Protein AF-A0A8T4NP16-F1 (afdb_monomer)

Radius of gyration: 12.48 Å; Cα contacts (8 Å, |Δi|>4): 163; chains: 1; bounding box: 33×26×33 Å

Foldseek 3Di:
DQDLVNLVVVVVVCQVVQFWKWWFFADPVVRDTDIWTWRFPDDDDQWTWTQTPVVRDTDIGRSVRTPDMDTDPDGDDDDPPDDPPVYPPPD

Sequence (91 aa):
MTSKADINILLKRAFKEKRKVKIRYYNPHNDESTVRVVDIYKIYNGVIVGFCHLREDERNFVIDRINSVAILEEKYSIPKGWSPESIILDK

Structure (mmCIF, N/CA/C/O backbone):
data_AF-A0A8T4NP16-F1
#
_entry.id   AF-A0A8T4NP16-F1
#
loop_
_atom_site.group_PDB
_atom_site.id
_atom_site.type_symbol
_atom_site.label_atom_id
_atom_site.label_alt_id
_atom_site.label_comp_id
_atom_site.label_asym_id
_atom_site.label_entity_id
_atom_site.label_seq_id
_atom_site.pdbx_PDB_ins_code
_atom_site.Cartn_x
_atom_site.Cartn_y
_atom_site.Cartn_z
_atom_site.occupancy
_atom_site.B_iso_or_equiv
_atom_site.auth_seq_id
_atom_site.auth_comp_id
_atom_site.auth_asym_id
_atom_site.auth_atom_id
_atom_site.pdbx_PDB_model_num
ATOM 1 N N . MET A 1 1 ? 15.488 -9.918 -1.621 1.00 53.50 1 MET A N 1
ATOM 2 C CA . MET A 1 1 ? 14.120 -9.655 -2.123 1.00 53.50 1 MET A CA 1
ATOM 3 C C . MET A 1 1 ? 13.155 -9.881 -0.973 1.00 53.50 1 MET A C 1
ATOM 5 O O . MET A 1 1 ? 13.286 -10.898 -0.309 1.00 53.50 1 MET A O 1
ATOM 9 N N . THR A 1 2 ? 12.248 -8.945 -0.699 1.00 66.75 2 THR A N 1
ATOM 10 C CA . THR A 1 2 ? 11.177 -9.134 0.296 1.00 66.75 2 THR A CA 1
ATOM 11 C C . THR A 1 2 ? 10.171 -10.138 -0.265 1.00 66.75 2 THR A C 1
ATOM 13 O O . THR A 1 2 ? 9.742 -9.978 -1.408 1.00 66.75 2 THR A O 1
ATOM 16 N N . SER A 1 3 ? 9.817 -11.188 0.478 1.00 85.56 3 SER A N 1
ATOM 17 C CA . SER A 1 3 ? 8.862 -12.183 -0.021 1.00 85.56 3 SER A CA 1
ATOM 18 C C . SER A 1 3 ? 7.439 -11.603 -0.088 1.00 85.56 3 SER A C 1
ATOM 20 O O . SER A 1 3 ? 7.120 -10.613 0.574 1.00 85.56 3 SER A O 1
ATOM 22 N N . LYS A 1 4 ? 6.536 -12.220 -0.863 1.00 84.25 4 LYS A N 1
ATOM 23 C CA . LYS A 1 4 ? 5.117 -11.802 -0.901 1.00 84.25 4 LYS A CA 1
ATOM 24 C C . LYS A 1 4 ? 4.424 -11.937 0.463 1.00 84.25 4 LYS A C 1
ATOM 26 O O . LYS A 1 4 ? 3.538 -11.138 0.780 1.00 84.25 4 LYS A O 1
ATOM 31 N N . ALA A 1 5 ? 4.846 -12.905 1.280 1.00 85.62 5 ALA A N 1
ATOM 32 C CA . ALA A 1 5 ? 4.377 -13.050 2.656 1.00 85.62 5 ALA A CA 1
ATOM 33 C C . ALA A 1 5 ? 4.807 -11.847 3.514 1.00 85.62 5 ALA A C 1
ATOM 35 O O . ALA A 1 5 ? 3.969 -11.235 4.179 1.00 85.62 5 ALA A O 1
ATOM 36 N N . ASP A 1 6 ? 6.073 -11.436 3.406 1.00 93.69 6 ASP A N 1
ATOM 37 C CA . ASP A 1 6 ? 6.602 -10.270 4.123 1.00 93.69 6 ASP A CA 1
ATOM 38 C C . ASP A 1 6 ? 5.895 -8.975 3.703 1.00 93.69 6 ASP A C 1
ATOM 40 O O . ASP A 1 6 ? 5.555 -8.149 4.551 1.00 93.69 6 ASP A O 1
ATOM 44 N N . ILE A 1 7 ? 5.605 -8.807 2.405 1.00 96.31 7 ILE A N 1
ATOM 45 C CA . ILE A 1 7 ? 4.855 -7.648 1.896 1.00 96.31 7 ILE A CA 1
ATOM 46 C C . ILE A 1 7 ? 3.484 -7.558 2.575 1.00 96.31 7 ILE A C 1
ATOM 48 O O . ILE A 1 7 ? 3.121 -6.500 3.086 1.00 96.31 7 ILE A O 1
ATOM 52 N N . ASN A 1 8 ? 2.736 -8.662 2.643 1.00 96.44 8 ASN A N 1
ATOM 53 C CA . ASN A 1 8 ? 1.427 -8.683 3.300 1.00 96.44 8 ASN A CA 1
ATOM 54 C C . ASN A 1 8 ? 1.509 -8.329 4.792 1.00 96.44 8 ASN A C 1
ATOM 56 O O . ASN A 1 8 ? 0.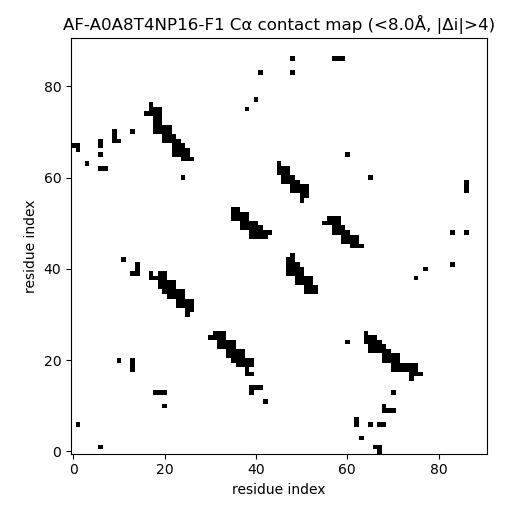662 -7.586 5.293 1.00 96.44 8 ASN A O 1
ATOM 60 N N . ILE A 1 9 ? 2.520 -8.837 5.501 1.00 97.38 9 ILE A N 1
ATOM 61 C CA . ILE A 1 9 ? 2.743 -8.529 6.920 1.00 97.38 9 ILE A CA 1
ATOM 62 C C . ILE A 1 9 ? 3.004 -7.029 7.105 1.00 97.38 9 ILE A C 1
ATOM 64 O O . ILE A 1 9 ? 2.366 -6.392 7.946 1.00 97.38 9 ILE A O 1
ATOM 68 N N . LEU A 1 10 ? 3.884 -6.446 6.288 1.00 98.25 10 LEU A N 1
ATOM 69 C CA . LEU A 1 10 ? 4.237 -5.026 6.359 1.00 98.25 10 LEU A CA 1
ATOM 70 C C . LEU A 1 10 ? 3.047 -4.114 6.040 1.00 98.25 10 LEU A C 1
ATOM 72 O O . LEU A 1 10 ? 2.822 -3.133 6.746 1.00 98.25 10 LEU A O 1
ATOM 76 N N . LEU A 1 11 ? 2.241 -4.459 5.036 1.00 98.25 11 LEU A N 1
ATOM 77 C CA . LEU A 1 11 ? 1.034 -3.709 4.678 1.00 98.25 11 LEU A CA 1
ATOM 78 C C . LEU A 1 11 ? -0.013 -3.736 5.796 1.00 98.25 11 LEU A C 1
ATOM 80 O O . LEU A 1 11 ? -0.548 -2.692 6.169 1.00 98.25 11 LEU A O 1
ATOM 84 N N . LYS A 1 12 ? -0.275 -4.915 6.377 1.00 97.94 12 LYS A N 1
ATOM 85 C CA . LYS A 1 12 ? -1.200 -5.059 7.514 1.00 97.94 12 LYS A CA 1
ATOM 86 C C . LYS A 1 12 ? -0.714 -4.279 8.734 1.00 97.94 12 LYS A C 1
ATOM 88 O O . LYS A 1 12 ? -1.520 -3.630 9.402 1.00 97.94 12 LYS A O 1
ATOM 93 N N . ARG A 1 13 ? 0.594 -4.305 9.006 1.00 98.44 13 ARG A N 1
ATOM 94 C CA . ARG A 1 13 ? 1.211 -3.522 10.082 1.00 98.44 13 ARG A CA 1
ATOM 95 C C . ARG A 1 13 ? 1.025 -2.023 9.854 1.00 98.44 13 ARG A C 1
ATOM 97 O O . ARG A 1 13 ? 0.509 -1.344 10.736 1.00 98.44 13 ARG A O 1
ATOM 104 N N . ALA A 1 14 ? 1.373 -1.522 8.670 1.00 98.56 14 ALA A N 1
ATOM 105 C CA . ALA A 1 14 ? 1.229 -0.109 8.335 1.00 98.56 14 ALA A CA 1
ATOM 106 C C . ALA A 1 14 ? -0.229 0.367 8.424 1.00 98.56 14 ALA A C 1
ATOM 108 O O . ALA A 1 14 ? -0.497 1.430 8.979 1.00 98.56 14 ALA A O 1
ATOM 109 N N . PHE A 1 15 ? -1.179 -0.456 7.967 1.00 98.31 15 PHE A N 1
ATOM 110 C CA . PHE A 1 15 ? -2.607 -0.167 8.082 1.00 98.31 15 PHE A CA 1
ATOM 111 C C . PHE A 1 15 ? -3.084 -0.073 9.538 1.00 98.31 15 PHE A C 1
ATOM 113 O O . PHE A 1 15 ? -3.828 0.850 9.885 1.00 98.31 15 PHE A O 1
ATOM 120 N N . LYS A 1 16 ? -2.647 -1.006 10.397 1.00 98.25 16 LYS A N 1
ATOM 121 C CA . LYS A 1 16 ? -2.970 -1.011 11.832 1.00 98.25 16 LYS A CA 1
ATOM 122 C C . LYS A 1 16 ? -2.385 0.210 12.544 1.00 98.25 16 LYS A C 1
ATOM 124 O O . LYS A 1 16 ? -3.058 0.815 13.369 1.00 98.25 16 LYS A O 1
ATOM 129 N N . GLU A 1 17 ? -1.149 0.574 12.215 1.00 98.31 17 GLU A N 1
ATOM 130 C CA . 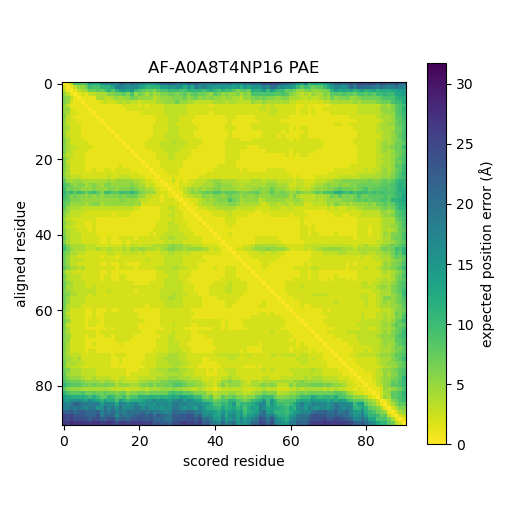GLU A 1 17 ? -0.424 1.691 12.835 1.00 98.31 17 GLU A CA 1
ATOM 131 C C . GLU A 1 17 ? -0.738 3.060 12.202 1.00 98.31 17 GLU A C 1
ATOM 133 O O . GLU A 1 17 ? -0.231 4.078 12.677 1.00 98.31 17 GLU A O 1
ATOM 138 N N . LYS A 1 18 ? -1.561 3.093 11.141 1.00 98.38 18 LYS A N 1
ATOM 139 C CA . LYS A 1 18 ? -1.875 4.288 10.338 1.00 98.38 18 LYS A CA 1
ATOM 140 C C . LYS A 1 18 ? -0.626 5.005 9.826 1.00 98.38 18 LYS A C 1
ATOM 142 O O . LYS A 1 18 ? -0.502 6.223 9.925 1.00 98.38 18 LYS A O 1
ATOM 147 N N . ARG A 1 19 ? 0.311 4.222 9.289 1.00 98.69 19 ARG A N 1
ATOM 148 C CA . ARG A 1 19 ? 1.599 4.674 8.750 1.00 98.69 19 ARG A CA 1
ATOM 149 C C . ARG A 1 19 ? 1.574 4.660 7.232 1.00 98.69 19 ARG A C 1
ATOM 151 O O . ARG A 1 19 ? 1.119 3.678 6.642 1.00 98.69 19 ARG A O 1
ATOM 158 N N . LYS A 1 20 ? 2.082 5.719 6.601 1.00 98.75 20 LYS A N 1
ATOM 159 C CA . LYS A 1 20 ? 2.204 5.767 5.140 1.00 98.75 20 LYS A CA 1
ATOM 160 C C . LYS A 1 20 ? 3.115 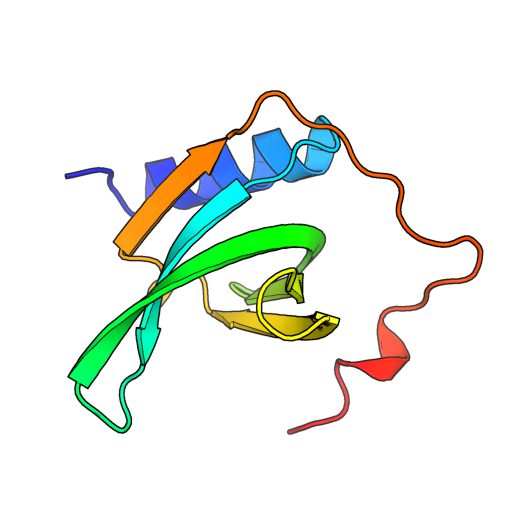4.642 4.660 1.00 98.75 20 LYS A C 1
ATOM 162 O O . LYS A 1 20 ? 4.081 4.279 5.337 1.00 98.75 20 LYS A O 1
ATOM 167 N N . VAL A 1 21 ? 2.838 4.103 3.478 1.00 98.62 21 VAL A N 1
ATOM 168 C CA . VAL A 1 21 ? 3.717 3.115 2.843 1.00 98.62 21 VAL A CA 1
ATOM 169 C C . VAL A 1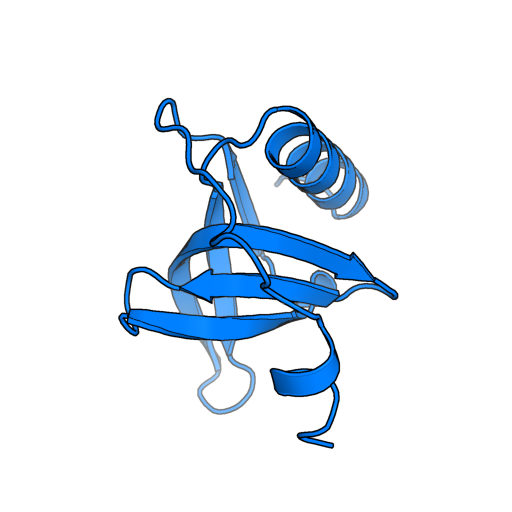 21 ? 4.286 3.647 1.544 1.00 98.62 21 VAL A C 1
ATOM 171 O O . VAL A 1 21 ? 3.568 4.211 0.723 1.00 98.62 21 VAL A O 1
ATOM 174 N N . LYS A 1 22 ? 5.580 3.418 1.330 1.00 98.62 22 LYS A N 1
ATOM 175 C CA . LYS A 1 22 ? 6.224 3.575 0.029 1.00 98.62 22 LYS A CA 1
ATOM 176 C C . LYS A 1 22 ? 6.263 2.219 -0.655 1.00 98.62 22 LYS A C 1
ATOM 178 O O . LYS A 1 22 ? 6.924 1.303 -0.169 1.00 98.62 22 LYS A O 1
ATOM 183 N N . ILE A 1 23 ? 5.572 2.091 -1.781 1.00 98.00 23 ILE A N 1
ATOM 184 C CA . ILE A 1 23 ? 5.527 0.859 -2.573 1.00 98.00 23 ILE A CA 1
ATOM 185 C C . ILE A 1 23 ? 6.200 1.057 -3.927 1.00 98.00 23 ILE A C 1
ATOM 187 O O . ILE A 1 23 ? 6.115 2.129 -4.529 1.00 98.00 23 ILE A O 1
ATOM 191 N N . ARG A 1 24 ? 6.849 0.002 -4.422 1.00 97.50 24 ARG A N 1
ATOM 192 C CA . ARG A 1 24 ? 7.216 -0.129 -5.836 1.00 97.50 24 ARG A CA 1
ATOM 193 C C . ARG A 1 24 ? 6.130 -0.955 -6.515 1.00 97.50 24 ARG A C 1
ATOM 195 O O . ARG A 1 24 ? 6.020 -2.145 -6.235 1.00 97.50 24 ARG A O 1
ATOM 202 N N . TYR A 1 25 ? 5.321 -0.316 -7.349 1.00 96.75 25 TYR A N 1
ATOM 203 C CA . TYR A 1 25 ? 4.130 -0.895 -7.962 1.00 96.75 25 TYR A CA 1
ATOM 204 C C . TYR A 1 25 ? 4.343 -1.129 -9.457 1.00 96.75 25 TYR A C 1
ATOM 206 O O . TYR A 1 25 ? 4.669 -0.191 -10.187 1.00 96.75 25 TYR A O 1
ATOM 214 N N . TYR A 1 26 ? 4.161 -2.374 -9.885 1.00 96.12 26 TYR A N 1
ATOM 215 C CA . TYR A 1 26 ? 4.281 -2.809 -11.270 1.00 96.12 26 TYR A CA 1
ATOM 216 C C . TYR A 1 26 ? 3.010 -2.494 -12.067 1.00 96.12 26 TYR A C 1
ATOM 218 O O . TYR A 1 26 ? 1.897 -2.826 -11.648 1.00 96.12 26 TYR A O 1
ATOM 226 N N . ASN A 1 27 ? 3.184 -1.868 -13.227 1.00 91.00 27 ASN A N 1
ATOM 227 C CA . ASN A 1 27 ? 2.140 -1.641 -14.208 1.00 91.00 27 ASN A CA 1
ATOM 228 C C . ASN A 1 27 ? 2.318 -2.618 -15.385 1.00 91.00 27 ASN A C 1
ATOM 230 O O . ASN A 1 27 ? 3.279 -2.483 -16.139 1.00 91.00 27 ASN A O 1
ATOM 234 N N . PRO A 1 28 ? 1.386 -3.565 -15.589 1.00 88.81 28 PRO A N 1
ATOM 235 C CA . PRO A 1 28 ? 1.501 -4.544 -16.666 1.00 88.81 28 PRO A CA 1
ATOM 236 C C . PRO A 1 28 ? 1.310 -3.942 -18.065 1.00 88.81 28 PRO A C 1
ATOM 238 O O . PRO A 1 28 ? 1.720 -4.555 -19.040 1.00 88.81 28 PRO A O 1
ATOM 241 N N . HIS A 1 29 ? 0.689 -2.763 -18.192 1.00 89.50 29 HIS A N 1
ATOM 242 C CA . HIS A 1 29 ? 0.408 -2.177 -19.509 1.00 89.50 29 HIS A CA 1
ATOM 243 C C . HIS A 1 29 ? 1.646 -1.618 -20.207 1.00 89.50 29 HIS A C 1
ATOM 245 O O . HIS A 1 29 ? 1.681 -1.578 -21.431 1.00 89.50 29 HIS A O 1
ATOM 251 N N . ASN A 1 30 ? 2.634 -1.157 -19.442 1.00 91.69 30 ASN A N 1
ATOM 252 C CA . ASN A 1 30 ? 3.857 -0.566 -19.979 1.00 91.69 30 ASN A CA 1
ATOM 253 C C . ASN A 1 30 ? 5.129 -1.235 -19.442 1.00 91.69 30 ASN A C 1
ATOM 255 O O . ASN A 1 30 ? 6.209 -0.705 -19.650 1.00 91.69 30 ASN A O 1
ATOM 259 N N . ASP A 1 31 ? 4.992 -2.373 -18.755 1.00 91.06 31 ASP A N 1
ATOM 260 C CA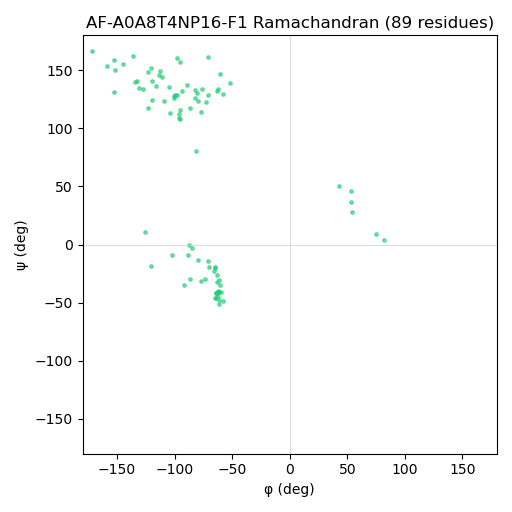 . ASP A 1 31 ? 6.084 -3.137 -18.137 1.00 91.06 31 ASP A CA 1
ATOM 261 C C . ASP A 1 31 ? 6.979 -2.321 -17.182 1.00 91.06 31 ASP A C 1
ATOM 263 O O . ASP A 1 31 ? 8.150 -2.621 -16.957 1.00 91.06 31 ASP A O 1
ATOM 267 N N . GLU A 1 32 ? 6.426 -1.276 -16.561 1.00 92.62 32 GLU A N 1
ATOM 268 C CA . GLU A 1 32 ? 7.187 -0.384 -15.690 1.00 92.62 32 GLU A CA 1
ATOM 269 C C . GLU A 1 32 ? 6.789 -0.511 -14.225 1.00 92.62 32 GLU A C 1
ATOM 271 O O . GLU A 1 32 ? 5.625 -0.645 -13.844 1.00 92.62 32 GLU A O 1
ATOM 276 N N . SER A 1 33 ? 7.788 -0.379 -13.355 1.00 93.81 33 SER A N 1
ATOM 277 C CA . SER A 1 33 ? 7.571 -0.212 -11.923 1.00 93.81 33 SER A CA 1
ATOM 278 C C . SER A 1 33 ? 7.696 1.246 -11.530 1.00 93.81 33 SER A C 1
ATOM 280 O O . SER A 1 33 ? 8.722 1.882 -11.754 1.00 93.81 33 SER A O 1
ATOM 282 N N . THR A 1 34 ? 6.698 1.744 -10.818 1.00 95.31 34 THR A N 1
ATOM 283 C CA . THR A 1 34 ? 6.685 3.121 -10.336 1.00 95.31 34 THR A CA 1
ATOM 284 C C . THR A 1 34 ? 6.600 3.174 -8.817 1.00 95.31 34 THR A C 1
ATOM 286 O O . THR A 1 34 ? 6.094 2.259 -8.168 1.00 95.31 34 THR A O 1
ATOM 289 N N . VAL A 1 35 ? 7.131 4.240 -8.223 1.00 97.19 35 VAL A N 1
ATOM 290 C CA . VAL A 1 35 ? 7.079 4.437 -6.771 1.00 97.19 35 VAL A CA 1
ATOM 291 C C . VAL A 1 35 ? 5.800 5.185 -6.406 1.00 97.19 35 VAL A C 1
ATOM 293 O O . VAL A 1 35 ? 5.402 6.131 -7.090 1.00 97.19 35 VAL A O 1
ATOM 296 N N . ARG A 1 36 ? 5.131 4.745 -5.340 1.00 97.69 36 ARG A N 1
ATOM 297 C CA . ARG A 1 36 ? 3.923 5.375 -4.795 1.00 97.69 36 ARG A CA 1
ATOM 298 C C .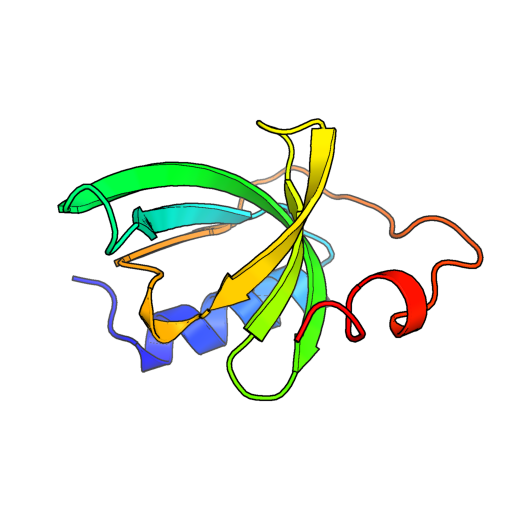 ARG A 1 36 ? 4.062 5.523 -3.289 1.00 97.69 36 ARG A C 1
ATOM 300 O O . ARG A 1 36 ? 4.557 4.605 -2.640 1.00 97.69 36 ARG A O 1
ATOM 307 N N . VAL A 1 37 ? 3.602 6.649 -2.754 1.00 98.69 37 VAL A N 1
ATOM 308 C CA . VAL A 1 37 ? 3.312 6.796 -1.324 1.00 98.69 37 VAL A CA 1
ATOM 309 C C . VAL A 1 37 ? 1.804 6.663 -1.158 1.00 98.69 37 VAL A C 1
ATOM 311 O O . VAL A 1 37 ? 1.053 7.327 -1.875 1.00 98.69 37 VAL A O 1
ATOM 314 N N . VAL A 1 38 ? 1.376 5.760 -0.279 1.00 98.62 38 VAL A N 1
ATOM 315 C CA . VAL A 1 38 ? -0.030 5.375 -0.125 1.00 98.62 38 VAL A CA 1
ATOM 316 C C . VAL A 1 38 ? -0.441 5.415 1.341 1.00 98.62 38 VAL A C 1
ATOM 318 O O . VAL A 1 38 ? 0.249 4.863 2.204 1.00 98.62 38 VAL A O 1
ATOM 321 N N . ASP A 1 39 ? -1.607 6.001 1.588 1.00 98.50 39 ASP A N 1
ATOM 322 C CA . ASP A 1 39 ? -2.315 5.925 2.862 1.00 98.50 39 ASP A CA 1
ATOM 323 C C . ASP A 1 39 ? -3.352 4.805 2.762 1.00 98.50 39 ASP A C 1
ATOM 325 O O . ASP A 1 39 ? -4.303 4.894 1.989 1.00 98.50 39 ASP A O 1
ATOM 329 N N . ILE A 1 40 ? -3.167 3.710 3.502 1.00 97.75 40 ILE A N 1
ATOM 330 C CA . ILE A 1 40 ? -4.018 2.520 3.358 1.00 97.75 40 ILE A CA 1
ATOM 331 C C . ILE A 1 40 ? -5.367 2.742 4.055 1.00 97.75 40 ILE A C 1
ATOM 333 O O . ILE A 1 40 ? -5.448 2.837 5.282 1.00 97.75 40 ILE A O 1
ATOM 337 N N . TYR A 1 41 ? -6.458 2.790 3.304 1.00 96.50 41 TYR A N 1
ATOM 338 C CA . TYR A 1 41 ? -7.798 2.975 3.869 1.00 96.50 41 TYR A CA 1
ATOM 339 C C . TYR A 1 41 ? -8.474 1.634 4.153 1.00 96.50 41 TYR A C 1
ATOM 341 O O . TYR A 1 41 ? -9.137 1.477 5.179 1.00 96.50 41 TYR A O 1
ATOM 349 N N . LYS A 1 42 ? -8.227 0.628 3.307 1.00 95.00 42 LYS A N 1
ATOM 350 C CA . LYS A 1 42 ? -8.722 -0.741 3.485 1.00 95.00 42 LYS A CA 1
ATOM 351 C C . LYS A 1 42 ? -7.780 -1.751 2.834 1.00 95.00 42 LYS A C 1
ATOM 353 O O . LYS A 1 42 ? -7.142 -1.464 1.827 1.00 95.00 42 LYS A O 1
ATOM 358 N N . ILE A 1 43 ? -7.733 -2.955 3.397 1.00 95.00 43 ILE A N 1
ATOM 359 C CA . ILE A 1 43 ? -7.123 -4.132 2.769 1.00 95.00 43 ILE A CA 1
ATOM 360 C C . ILE A 1 43 ? -8.226 -5.179 2.623 1.00 95.00 43 ILE A C 1
ATOM 362 O O . ILE A 1 43 ? -8.877 -5.520 3.611 1.00 95.00 43 ILE A O 1
ATOM 366 N N . TYR A 1 44 ? -8.460 -5.666 1.408 1.00 91.50 44 TYR A N 1
ATOM 367 C CA . TYR A 1 44 ? -9.526 -6.622 1.108 1.00 91.50 44 TYR A CA 1
ATOM 368 C C . TYR A 1 44 ? -9.153 -7.480 -0.104 1.00 91.50 44 TYR A C 1
ATOM 370 O O . TYR A 1 44 ? -8.736 -6.938 -1.119 1.00 91.50 44 TYR A O 1
ATOM 378 N N . ASN A 1 45 ? -9.291 -8.806 0.003 1.00 91.50 45 ASN A N 1
ATOM 379 C CA . ASN A 1 45 ? -9.088 -9.773 -1.089 1.00 91.50 45 ASN A CA 1
ATOM 380 C C . ASN A 1 45 ? -7.857 -9.508 -1.981 1.00 91.50 45 ASN A C 1
ATOM 382 O O . ASN A 1 45 ? -7.960 -9.458 -3.201 1.00 91.50 45 ASN A O 1
ATOM 386 N N . GLY A 1 46 ? -6.682 -9.315 -1.373 1.00 93.25 46 GLY A N 1
ATOM 387 C CA . GLY A 1 46 ? -5.439 -9.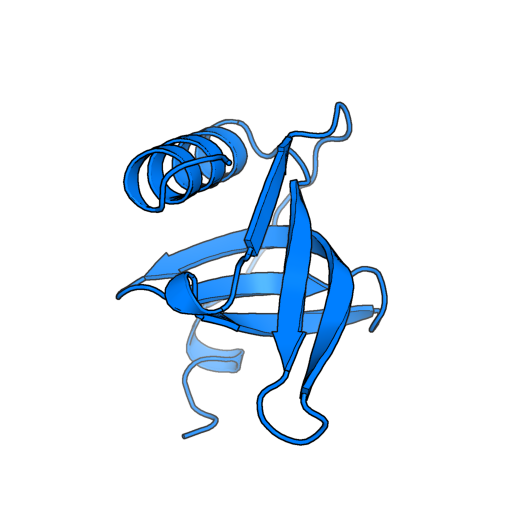094 -2.125 1.00 93.25 46 GLY A CA 1
ATOM 388 C C . GLY A 1 46 ? -5.300 -7.696 -2.743 1.00 93.25 46 GLY A C 1
ATOM 389 O O . GLY A 1 46 ? -4.363 -7.455 -3.501 1.00 93.25 46 GLY A O 1
ATOM 390 N N . VAL A 1 47 ? -6.194 -6.764 -2.407 1.00 93.75 47 VAL A N 1
ATOM 391 C CA . VAL A 1 47 ? -6.194 -5.377 -2.878 1.00 93.75 47 VAL A CA 1
ATOM 392 C C . VAL A 1 47 ? -6.075 -4.420 -1.695 1.00 93.75 47 VAL A C 1
ATOM 394 O O . VAL A 1 47 ? -6.665 -4.617 -0.629 1.00 93.75 47 VAL A O 1
ATOM 397 N N . ILE A 1 48 ? -5.293 -3.365 -1.893 1.00 95.50 48 ILE A N 1
ATOM 398 C CA . ILE A 1 48 ? -5.258 -2.184 -1.037 1.00 95.50 48 ILE A CA 1
ATOM 399 C C . ILE A 1 48 ? -6.125 -1.118 -1.680 1.00 95.50 48 ILE A C 1
ATOM 401 O O . ILE A 1 48 ? -5.907 -0.767 -2.836 1.00 95.50 48 ILE A O 1
ATOM 405 N N . VAL A 1 49 ? -7.034 -0.562 -0.896 1.00 95.44 49 VAL A N 1
ATOM 406 C CA . VAL A 1 49 ? -7.728 0.681 -1.210 1.00 95.44 49 VAL A CA 1
ATOM 407 C C . VAL A 1 49 ? -7.054 1.782 -0.404 1.00 95.44 49 VAL A C 1
ATOM 409 O O . VAL A 1 49 ? -6.890 1.631 0.812 1.00 95.44 49 VAL A O 1
ATOM 412 N N . GLY A 1 50 ? -6.633 2.869 -1.041 1.00 95.88 50 GLY A N 1
ATOM 413 C CA . GLY A 1 50 ? -5.956 3.946 -0.327 1.00 95.88 50 GLY A CA 1
ATOM 414 C C . GLY A 1 50 ? -5.718 5.202 -1.149 1.00 95.88 50 GLY A C 1
ATOM 415 O O . GLY A 1 50 ? -5.825 5.190 -2.374 1.00 95.88 50 GLY A O 1
ATOM 416 N N . PHE A 1 51 ? -5.360 6.279 -0.458 1.00 97.00 51 PHE A N 1
ATOM 417 C CA . PHE A 1 51 ? -5.042 7.556 -1.086 1.00 97.00 51 PHE A CA 1
ATOM 418 C C . PHE A 1 51 ? -3.620 7.540 -1.642 1.00 97.00 51 PHE A C 1
ATOM 420 O O . PHE A 1 51 ? -2.652 7.260 -0.929 1.00 97.00 51 PHE A O 1
ATOM 427 N N . CYS A 1 52 ? -3.494 7.814 -2.936 1.00 97.50 52 CYS A N 1
ATOM 428 C CA . CYS A 1 52 ? -2.236 7.834 -3.660 1.00 97.50 52 CYS A CA 1
ATOM 429 C C . CYS A 1 52 ? -1.690 9.260 -3.725 1.00 97.50 52 CYS A C 1
ATOM 431 O O . CYS A 1 52 ? -2.165 10.067 -4.519 1.00 97.50 52 CYS A O 1
ATOM 433 N N . HIS A 1 53 ? -0.620 9.552 -2.988 1.00 97.69 53 HIS A N 1
ATOM 434 C CA . HIS A 1 53 ? -0.046 10.907 -2.928 1.00 97.69 53 HIS A CA 1
ATOM 435 C C . HIS A 1 53 ? 0.543 11.403 -4.254 1.00 97.69 53 HIS A C 1
ATOM 437 O O . HIS A 1 53 ? 0.706 12.597 -4.433 1.00 97.69 53 HIS A O 1
ATOM 443 N N . LEU A 1 54 ? 0.859 10.509 -5.199 1.00 95.81 54 LEU A N 1
ATOM 444 C CA . LEU A 1 54 ? 1.303 10.935 -6.534 1.00 95.81 54 LEU A CA 1
ATOM 445 C C . LEU A 1 54 ? 0.137 11.398 -7.419 1.00 95.81 54 LEU A C 1
ATOM 447 O O . LEU A 1 54 ? 0.334 12.191 -8.332 1.00 95.81 54 LEU A O 1
ATOM 451 N N . ARG A 1 55 ? -1.049 10.815 -7.226 1.00 95.31 55 ARG A N 1
ATOM 452 C CA . ARG A 1 55 ? -2.235 11.098 -8.046 1.00 95.31 55 ARG A CA 1
ATOM 453 C C . ARG A 1 55 ? -3.228 12.018 -7.349 1.00 95.31 55 ARG A C 1
ATOM 455 O O . ARG A 1 55 ? -4.170 12.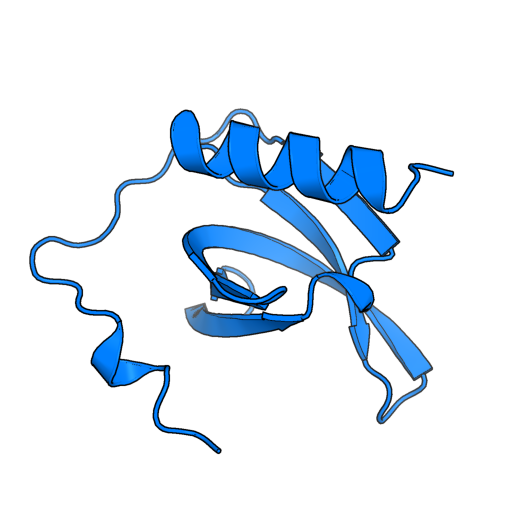434 -8.002 1.00 95.31 55 ARG A O 1
ATOM 462 N N . GLU A 1 56 ? -3.003 12.282 -6.064 1.00 96.56 56 GLU A N 1
ATOM 463 C CA . GLU A 1 56 ? -3.882 13.058 -5.190 1.00 96.56 56 GLU A CA 1
ATOM 464 C C . GLU A 1 56 ? -5.323 12.527 -5.193 1.00 96.56 56 GLU A C 1
ATOM 466 O O . GLU A 1 56 ? -6.286 13.283 -5.149 1.00 96.56 56 GLU A O 1
ATOM 471 N N . ASP A 1 57 ? -5.460 11.200 -5.266 1.00 94.69 57 ASP A N 1
ATOM 472 C CA . ASP A 1 57 ? -6.745 10.530 -5.460 1.00 94.69 57 ASP A CA 1
ATOM 473 C C . ASP A 1 57 ? -6.742 9.115 -4.856 1.00 94.69 57 ASP A C 1
ATOM 475 O O . ASP A 1 57 ? -5.686 8.495 -4.652 1.00 94.69 57 ASP A O 1
ATOM 479 N N . GLU A 1 58 ? -7.930 8.585 -4.583 1.00 92.94 58 GLU A N 1
ATOM 480 C CA . GLU A 1 58 ? -8.149 7.240 -4.064 1.00 92.94 58 GLU A CA 1
ATOM 481 C C . GLU A 1 58 ? -7.972 6.193 -5.179 1.00 92.94 58 GLU A C 1
ATOM 483 O O . GLU A 1 58 ? -8.430 6.348 -6.317 1.00 92.94 58 GLU A O 1
ATOM 488 N N . ARG A 1 59 ? -7.233 5.117 -4.887 1.00 93.25 59 ARG A N 1
ATOM 489 C CA . ARG A 1 59 ? -6.876 4.085 -5.871 1.00 93.25 59 ARG A CA 1
ATOM 490 C C . ARG A 1 59 ? -6.831 2.689 -5.261 1.00 93.25 59 ARG A C 1
ATOM 492 O O . ARG A 1 59 ? -6.545 2.504 -4.077 1.00 93.25 59 ARG A O 1
ATOM 499 N N . ASN A 1 60 ? -7.025 1.708 -6.141 1.00 93.62 60 ASN A N 1
ATOM 500 C CA . ASN A 1 60 ? -6.826 0.292 -5.864 1.00 93.62 60 ASN A CA 1
ATOM 501 C C . ASN A 1 60 ? -5.414 -0.150 -6.274 1.00 93.62 60 ASN A C 1
ATOM 503 O O . ASN A 1 60 ? -4.966 0.109 -7.393 1.00 93.62 60 ASN A O 1
ATOM 507 N N . PHE A 1 61 ? -4.727 -0.871 -5.390 1.00 94.94 61 PHE A N 1
ATOM 508 C CA . PHE A 1 61 ? -3.426 -1.484 -5.655 1.00 94.94 61 PHE A CA 1
ATOM 509 C C . PHE A 1 61 ? -3.496 -2.988 -5.402 1.00 94.94 61 PHE A C 1
ATOM 511 O O . PHE A 1 61 ? -3.716 -3.427 -4.273 1.00 94.94 61 PHE A O 1
ATOM 518 N N . VAL A 1 62 ? -3.273 -3.787 -6.446 1.00 95.56 62 VAL A N 1
ATOM 519 C CA . VAL A 1 62 ? -3.197 -5.250 -6.328 1.00 95.56 62 VAL A CA 1
ATOM 520 C C . VAL A 1 62 ? -1.885 -5.621 -5.635 1.00 95.56 62 VAL A C 1
ATOM 522 O O . VAL A 1 62 ? -0.810 -5.273 -6.124 1.00 95.56 62 VAL A O 1
ATOM 525 N N . ILE A 1 63 ? -1.950 -6.334 -4.508 1.00 96.19 63 ILE A N 1
ATOM 526 C CA . ILE A 1 63 ? -0.777 -6.662 -3.678 1.00 96.19 63 ILE A CA 1
ATOM 527 C C . ILE A 1 63 ? 0.249 -7.488 -4.463 1.00 96.19 63 ILE A C 1
ATOM 529 O O . ILE A 1 63 ? 1.456 -7.269 -4.340 1.00 96.19 63 ILE A O 1
ATOM 533 N N . ASP A 1 64 ? -0.207 -8.364 -5.355 1.00 95.19 64 ASP A N 1
ATOM 534 C CA . ASP A 1 64 ? 0.683 -9.159 -6.204 1.00 95.19 64 ASP A CA 1
ATOM 535 C C . ASP A 1 64 ? 1.497 -8.313 -7.189 1.00 95.19 64 ASP A C 1
ATOM 537 O O . ASP A 1 64 ? 2.585 -8.726 -7.586 1.00 95.19 64 ASP A O 1
ATOM 541 N N . ARG A 1 65 ? 1.066 -7.084 -7.494 1.00 95.81 65 ARG A N 1
ATOM 542 C CA . ARG A 1 65 ? 1.830 -6.125 -8.309 1.00 95.81 65 ARG A CA 1
ATOM 543 C C . ARG A 1 65 ? 2.798 -5.267 -7.485 1.00 95.81 65 ARG A C 1
ATOM 545 O O . ARG A 1 65 ? 3.506 -4.433 -8.042 1.00 95.81 65 ARG A O 1
ATOM 552 N N . ILE A 1 66 ? 2.859 -5.445 -6.163 1.00 96.94 66 ILE A N 1
ATOM 553 C CA . ILE A 1 66 ? 3.815 -4.742 -5.298 1.00 96.94 66 ILE A CA 1
ATOM 554 C C . ILE A 1 66 ? 5.126 -5.529 -5.251 1.00 96.94 66 ILE A C 1
ATOM 556 O O . ILE A 1 66 ? 5.173 -6.662 -4.770 1.00 96.94 66 ILE A O 1
ATOM 560 N N . ASN A 1 67 ? 6.204 -4.910 -5.726 1.00 96.06 67 ASN A N 1
ATOM 561 C CA . ASN A 1 67 ? 7.545 -5.500 -5.766 1.00 96.06 67 ASN A CA 1
ATOM 562 C C . ASN A 1 67 ? 8.320 -5.284 -4.459 1.00 96.06 67 ASN A C 1
ATOM 564 O O . ASN A 1 67 ? 9.162 -6.097 -4.091 1.00 96.06 67 ASN A O 1
ATOM 568 N N . SER A 1 68 ? 8.042 -4.193 -3.746 1.00 96.88 68 SER A N 1
ATOM 569 C CA . SER A 1 68 ? 8.633 -3.900 -2.438 1.00 96.88 68 SER A CA 1
ATOM 570 C C . SER A 1 68 ? 7.772 -2.905 -1.669 1.00 96.88 68 SER A C 1
ATOM 572 O O . SER A 1 68 ? 7.114 -2.063 -2.286 1.00 96.88 68 SER A O 1
ATOM 574 N N . VAL A 1 69 ? 7.843 -2.948 -0.339 1.00 98.12 69 VAL A N 1
ATOM 575 C CA . VAL A 1 69 ? 7.165 -2.010 0.563 1.00 98.12 69 VAL A CA 1
ATOM 576 C C . VAL A 1 69 ? 8.120 -1.529 1.655 1.00 98.12 69 VAL A C 1
ATOM 578 O O . VAL A 1 69 ? 8.897 -2.313 2.193 1.00 98.12 69 VAL A O 1
ATOM 581 N N . ALA A 1 70 ? 8.042 -0.244 1.988 1.00 98.12 70 ALA A N 1
ATOM 582 C CA . ALA A 1 70 ? 8.668 0.352 3.162 1.00 98.12 70 ALA A CA 1
ATOM 583 C C . ALA A 1 70 ? 7.616 1.138 3.955 1.00 98.12 70 ALA A C 1
ATOM 585 O O . ALA A 1 70 ? 6.834 1.889 3.369 1.00 98.12 70 ALA A O 1
ATOM 586 N N . ILE A 1 71 ? 7.592 0.958 5.277 1.00 98.50 71 ILE A N 1
ATOM 587 C CA . ILE A 1 71 ? 6.744 1.744 6.182 1.00 98.50 71 ILE A CA 1
ATOM 588 C C . ILE A 1 71 ? 7.472 3.057 6.475 1.00 98.50 71 ILE A C 1
ATOM 590 O O . ILE A 1 71 ? 8.629 3.030 6.888 1.00 98.50 71 ILE A O 1
ATOM 594 N N . LEU A 1 72 ? 6.808 4.186 6.253 1.00 98.62 72 LEU A N 1
ATOM 595 C CA . LEU A 1 72 ? 7.358 5.526 6.473 1.00 98.62 72 LEU A CA 1
ATOM 596 C C . LEU A 1 72 ? 6.973 6.057 7.855 1.00 98.62 72 LEU A C 1
ATOM 598 O O . LEU A 1 72 ? 6.006 5.571 8.433 1.00 98.62 72 LEU A O 1
ATOM 602 N N . GLU A 1 73 ? 7.718 7.008 8.420 1.00 98.25 73 GLU A N 1
ATOM 603 C CA . GLU A 1 73 ? 7.481 7.619 9.751 1.00 98.25 73 GLU A CA 1
ATOM 604 C C . GLU A 1 73 ? 6.161 8.375 9.851 1.00 98.25 73 GLU A C 1
ATOM 606 O O . GLU A 1 73 ? 5.486 8.341 10.883 1.00 98.25 73 GLU A O 1
ATOM 611 N N . GLU A 1 74 ? 5.744 8.956 8.740 1.00 98.56 74 GLU A N 1
ATOM 612 C CA . GLU A 1 74 ? 4.544 9.745 8.598 1.00 98.56 74 GLU A CA 1
ATOM 613 C C . GLU A 1 74 ? 3.295 8.909 8.884 1.00 98.56 74 GLU A C 1
ATOM 615 O O . GLU A 1 74 ? 3.110 7.788 8.392 1.00 98.56 74 GLU A O 1
ATOM 620 N N . LYS A 1 75 ? 2.405 9.498 9.681 1.00 98.44 75 LYS A N 1
ATOM 621 C CA . LYS A 1 75 ? 1.073 8.968 9.950 1.00 98.44 75 LYS A CA 1
ATOM 622 C C . LYS A 1 75 ? 0.034 9.650 9.069 1.00 98.44 75 LYS A C 1
ATOM 624 O O . LYS A 1 75 ? 0.264 10.740 8.550 1.00 98.44 75 LYS A O 1
ATOM 629 N N . TYR A 1 76 ? -1.117 9.008 8.929 1.00 98.44 76 TYR A N 1
ATOM 630 C CA . TYR A 1 76 ? -2.289 9.580 8.274 1.00 98.44 76 TYR A CA 1
ATOM 631 C C . TYR A 1 76 ? -3.555 9.282 9.078 1.00 98.44 76 TYR A C 1
ATOM 633 O O . TYR A 1 76 ? -3.595 8.376 9.913 1.00 98.44 76 TYR A O 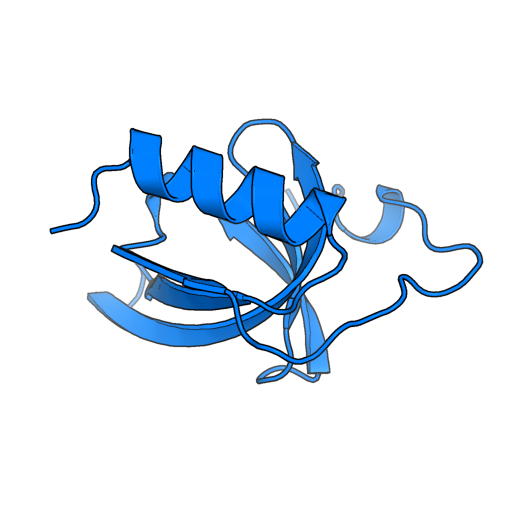1
ATOM 641 N N . SER A 1 77 ? -4.611 10.035 8.804 1.00 97.19 77 SER A N 1
ATOM 642 C CA . SER A 1 77 ? -5.974 9.721 9.220 1.00 97.19 77 SER A CA 1
ATOM 643 C C . SER A 1 77 ? -6.808 9.396 7.985 1.00 97.19 77 SER A C 1
ATOM 645 O O . SER A 1 77 ? -6.546 9.890 6.891 1.00 97.19 77 SER A O 1
ATOM 647 N N . ILE A 1 78 ? -7.797 8.521 8.151 1.00 94.56 78 ILE A N 1
ATOM 648 C CA . ILE A 1 78 ? -8.807 8.300 7.113 1.00 94.56 78 ILE A CA 1
ATOM 649 C C . ILE A 1 78 ? -9.851 9.417 7.270 1.00 94.56 78 ILE A C 1
ATOM 651 O O . ILE A 1 78 ? -10.261 9.665 8.412 1.00 94.56 78 ILE A O 1
ATOM 655 N N . PRO A 1 79 ? -10.277 10.094 6.186 1.00 92.69 79 PRO A N 1
ATOM 656 C CA . PRO A 1 79 ? -11.314 11.117 6.252 1.00 92.69 79 PRO A CA 1
ATOM 657 C C . PRO A 1 79 ? -12.577 10.617 6.961 1.00 92.69 79 PRO A C 1
ATOM 659 O O . PRO A 1 79 ? -13.020 9.480 6.775 1.00 92.69 79 PRO A O 1
ATOM 662 N N . LYS A 1 80 ? -13.176 11.471 7.797 1.00 92.38 80 LYS A N 1
ATOM 663 C CA . LYS A 1 80 ? -14.421 11.131 8.494 1.00 92.38 80 LYS A CA 1
ATOM 664 C C . LYS A 1 80 ? -15.532 10.910 7.465 1.00 92.38 80 LYS A C 1
ATOM 666 O O . LYS A 1 80 ? -15.733 11.747 6.595 1.00 92.38 80 LYS A O 1
ATOM 671 N N . GLY A 1 81 ? -16.269 9.810 7.608 1.00 89.44 81 GLY A N 1
ATOM 672 C CA . GLY A 1 81 ? -17.357 9.462 6.690 1.00 89.44 81 GLY A CA 1
ATOM 673 C C . GLY A 1 81 ? -16.902 8.770 5.405 1.00 89.44 81 GLY A C 1
ATOM 674 O O . GLY A 1 81 ? -17.747 8.484 4.566 1.00 89.44 81 GLY A O 1
ATOM 675 N N . TRP A 1 82 ? -15.608 8.463 5.257 1.00 92.00 82 TRP A N 1
ATOM 676 C CA . TRP A 1 82 ? -15.141 7.620 4.160 1.00 92.00 82 TRP A CA 1
ATOM 677 C C . TRP A 1 82 ? -15.834 6.250 4.200 1.00 92.00 82 TRP A C 1
ATOM 679 O O . TRP A 1 82 ? -15.829 5.584 5.244 1.00 92.00 82 TRP A O 1
ATOM 689 N N . SER A 1 83 ? -16.399 5.820 3.068 1.00 84.75 83 SER A N 1
ATOM 690 C CA . SER A 1 83 ? -16.940 4.475 2.882 1.00 84.75 83 SER A CA 1
ATOM 691 C C . SER A 1 83 ? -16.270 3.790 1.683 1.00 84.75 83 SER A C 1
ATOM 693 O O . SER A 1 83 ? -15.891 4.452 0.721 1.00 84.75 83 SER A O 1
ATOM 695 N N . PRO A 1 84 ? -16.103 2.456 1.701 1.00 76.00 84 PRO A N 1
ATOM 696 C CA . PRO A 1 84 ? -15.442 1.741 0.611 1.00 76.00 84 PRO A CA 1
ATOM 697 C C . PRO A 1 84 ? -16.268 1.682 -0.684 1.00 76.00 84 PRO A C 1
ATOM 699 O O . PRO A 1 84 ? -15.736 1.274 -1.716 1.00 76.00 84 PRO A O 1
ATOM 702 N N . GLU A 1 85 ? -17.566 2.003 -0.631 1.00 69.38 85 GLU A N 1
ATOM 703 C CA . GLU A 1 85 ? -18.471 1.886 -1.782 1.00 69.38 85 GLU A CA 1
ATOM 704 C C . GLU A 1 85 ? -18.063 2.802 -2.942 1.00 69.38 85 GLU A C 1
ATOM 706 O O . GLU A 1 85 ? -18.316 2.452 -4.092 1.00 69.38 85 GLU A O 1
ATOM 711 N N . SER A 1 86 ? -17.365 3.910 -2.664 1.00 58.50 86 SER A N 1
ATOM 712 C CA . SER A 1 86 ? -16.901 4.865 -3.677 1.00 58.50 86 SER A CA 1
ATOM 713 C C . SER A 1 86 ? -15.847 4.306 -4.641 1.00 58.50 86 SER A C 1
ATOM 715 O O . SER A 1 86 ? -15.716 4.829 -5.740 1.00 58.50 86 SER A O 1
ATOM 717 N N . ILE A 1 87 ? -15.104 3.255 -4.262 1.00 62.41 87 ILE A N 1
ATOM 718 C CA . ILE A 1 87 ? -13.935 2.766 -5.028 1.00 62.41 87 ILE A CA 1
ATOM 719 C C . ILE A 1 87 ? -14.085 1.304 -5.494 1.00 62.41 87 ILE A C 1
ATOM 721 O O . ILE A 1 87 ? -13.369 0.846 -6.384 1.00 62.41 87 ILE A O 1
ATOM 725 N N . ILE A 1 88 ? -14.995 0.528 -4.895 1.00 59.97 88 ILE A N 1
ATOM 726 C CA . ILE A 1 88 ? -15.159 -0.906 -5.211 1.00 59.97 88 ILE A CA 1
ATOM 727 C C . ILE A 1 88 ? -15.980 -1.130 -6.501 1.00 59.97 88 ILE A C 1
ATOM 729 O O . ILE A 1 88 ? -15.974 -2.236 -7.041 1.00 59.97 88 ILE A O 1
ATOM 733 N N . LEU A 1 89 ? -16.664 -0.101 -7.017 1.00 51.00 89 LEU A N 1
ATOM 734 C CA . LEU A 1 89 ? -17.580 -0.216 -8.160 1.00 51.00 89 LEU A CA 1
ATOM 735 C C . LEU A 1 89 ? -16.943 -0.049 -9.546 1.00 51.00 89 LEU A C 1
ATOM 737 O O . LEU A 1 89 ? -17.602 -0.387 -10.528 1.00 51.00 89 LEU A O 1
ATOM 741 N N . ASP A 1 90 ? -15.678 0.357 -9.644 1.00 42.19 90 ASP A N 1
ATOM 742 C CA . ASP A 1 90 ? -14.963 0.341 -10.925 1.00 42.19 90 ASP A CA 1
ATOM 743 C C . ASP A 1 90 ? -14.442 -1.081 -11.200 1.00 42.19 90 ASP A C 1
ATOM 745 O O . ASP A 1 90 ? -13.295 -1.427 -10.897 1.00 42.19 90 ASP A O 1
ATOM 749 N N . LYS A 1 91 ? -15.354 -1.930 -11.692 1.00 40.50 91 LYS A N 1
ATOM 750 C CA . LYS A 1 91 ? -15.075 -3.246 -12.286 1.00 40.50 91 LYS A CA 1
ATOM 751 C C . LYS A 1 91 ? -14.589 -3.119 -13.723 1.00 40.50 91 LYS A C 1
ATOM 753 O O . LYS A 1 91 ? -15.203 -2.334 -14.476 1.00 40.50 91 LYS A O 1
#

Solvent-accessible surface area (backbone atoms only — not comparable to full-atom values): 5443 Å² total; per-residue (Å²): 131,74,49,74,69,54,46,54,53,53,51,53,49,24,47,76,70,32,25,28,31,42,32,35,37,53,40,84,90,76,77,42,73,44,80,43,44,35,42,61,73,44,77,56,95,64,29,36,35,23,40,29,69,84,72,76,41,79,45,81,43,54,51,88,38,47,68,45,74,43,78,44,92,53,68,63,79,77,67,88,87,72,64,69,73,85,68,69,71,82,120

pLDDT: mean 91.26, std 12.65, range [40.5, 98.75]

Mean predicted aligned error: 4.18 Å

Nearest PDB structures (foldseek):
  8zra-assembly1_A  TM=7.382E-01  e=5.695E-02  Bacillus amyloliquefaciens
  5yj8-assembly1_A  TM=5.525E-01  e=4.201E-01  Homo sapiens
  4a4h-assembly1_A  TM=6.177E-01  e=1.014E+00  Homo sapiens
  2jng-assembly1_A  TM=5.952E-01  e=1.283E+00  Homo sapiens
  2d9t-assembly1_A  TM=4.815E-01  e=5.314E-01  Mus musculus

Secondary structure (DSSP, 8-state):
---HHHHHHHHHHHHHHTEEEEEEEEETTTTEEEEEEEEEEEEETTEEEEEETTTTEEEEEEGGGEEEEEEEEEE--PPTT--THHHHT--